Protein AF-A0AAP8GN04-F1 (afdb_monomer_lite)

Foldseek 3Di:
DDDDPVVLVVQLQVQLVVLLVVLVVVCVVPVVSDCDPVSSNVSSRVRSCVSSVCSVVVVVVVVVVD

Structure (mmCIF, N/CA/C/O backbone):
data_AF-A0AAP8GN04-F1
#
_entry.id   AF-A0AAP8GN04-F1
#
loop_
_atom_site.group_PDB
_atom_site.id
_atom_site.type_symbol
_atom_site.label_atom_id
_atom_site.label_alt_id
_atom_site.label_comp_id
_atom_site.label_asym_id
_atom_site.label_entity_id
_atom_site.label_seq_id
_atom_site.pdbx_PDB_ins_code
_atom_site.Cartn_x
_atom_site.Cartn_y
_atom_site.Cartn_z
_atom_site.occupancy
_atom_site.B_iso_or_equiv
_atom_site.auth_seq_id
_atom_site.auth_comp_id
_atom_site.auth_asy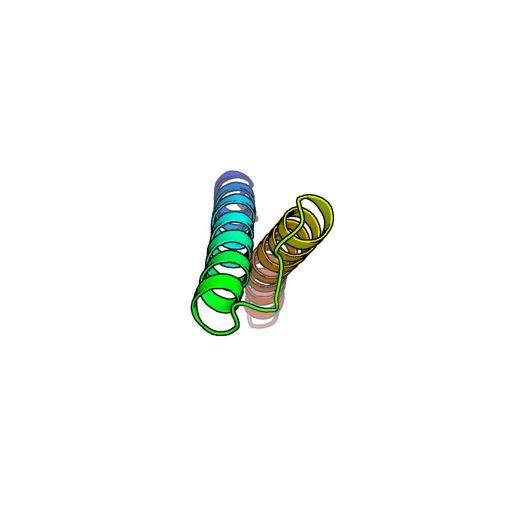m_id
_atom_site.auth_atom_id
_atom_site.pdbx_PDB_model_num
ATOM 1 N N . MET A 1 1 ? -21.415 6.113 16.222 1.00 50.09 1 MET A N 1
ATOM 2 C CA . MET A 1 1 ? -20.515 4.935 16.144 1.00 50.09 1 MET A CA 1
ATOM 3 C C . MET A 1 1 ? -19.076 5.438 16.253 1.00 50.09 1 MET A C 1
ATOM 5 O O . MET A 1 1 ? -18.692 6.268 15.440 1.00 50.09 1 MET A O 1
ATOM 9 N N . GLU A 1 2 ? -18.298 5.009 17.247 1.00 74.19 2 GLU A N 1
ATOM 10 C CA . GLU A 1 2 ? -16.990 5.620 17.549 1.00 74.19 2 GLU A CA 1
ATOM 11 C C . GLU A 1 2 ? -15.934 5.355 16.464 1.00 74.19 2 GLU A C 1
ATOM 13 O O . GLU A 1 2 ? -15.921 4.303 15.806 1.00 74.19 2 GLU A O 1
ATOM 18 N N . LEU A 1 3 ? -15.069 6.344 16.243 1.00 69.12 3 LEU A N 1
ATOM 19 C CA . LEU A 1 3 ? -13.976 6.299 15.279 1.00 69.12 3 LEU A CA 1
ATOM 20 C C . LEU A 1 3 ? -12.805 5.544 15.923 1.00 69.12 3 LEU A C 1
ATOM 22 O O . LEU A 1 3 ? -12.039 6.095 16.704 1.00 69.12 3 LEU A O 1
ATOM 26 N N . ASN A 1 4 ? -12.692 4.248 15.630 1.00 84.94 4 ASN A N 1
ATOM 27 C CA . ASN A 1 4 ? -11.631 3.429 16.210 1.00 84.94 4 ASN A CA 1
ATOM 28 C C . ASN A 1 4 ? -10.288 3.703 15.504 1.00 84.94 4 ASN A C 1
ATOM 30 O O . ASN A 1 4 ? -10.107 3.329 14.339 1.00 84.94 4 ASN A O 1
ATOM 34 N N . ILE A 1 5 ? -9.348 4.320 16.229 1.00 82.94 5 ILE A N 1
ATOM 35 C CA . ILE A 1 5 ? -7.988 4.642 15.764 1.00 82.94 5 ILE A CA 1
ATOM 36 C C . ILE A 1 5 ? -7.219 3.406 15.290 1.00 82.94 5 ILE A C 1
ATOM 38 O O . ILE A 1 5 ? -6.516 3.483 14.287 1.00 82.94 5 ILE A O 1
ATOM 42 N N . ILE A 1 6 ? -7.389 2.249 15.933 1.00 87.94 6 ILE A N 1
ATOM 43 C CA . ILE A 1 6 ? -6.714 1.008 15.523 1.00 87.94 6 ILE A CA 1
ATOM 44 C C . ILE A 1 6 ? -7.198 0.594 14.130 1.00 87.94 6 ILE A C 1
ATOM 46 O O . ILE A 1 6 ? -6.410 0.174 13.286 1.00 87.94 6 ILE A O 1
ATOM 50 N N . THR A 1 7 ? -8.492 0.760 13.851 1.00 84.44 7 THR A N 1
ATOM 51 C CA . THR A 1 7 ? -9.057 0.437 12.532 1.00 84.44 7 THR A CA 1
ATOM 52 C C . THR A 1 7 ? -8.588 1.428 11.467 1.00 84.44 7 THR A C 1
ATOM 54 O O . THR A 1 7 ? -8.257 1.010 10.359 1.00 84.44 7 THR A O 1
ATOM 57 N N . LEU A 1 8 ? -8.474 2.714 11.814 1.00 84.56 8 LEU A N 1
ATOM 58 C CA . LEU A 1 8 ? -7.905 3.733 10.932 1.00 84.56 8 LEU A CA 1
ATOM 59 C C . LEU A 1 8 ? -6.431 3.441 10.604 1.00 84.56 8 LEU A C 1
ATOM 61 O O . LEU A 1 8 ? -6.047 3.470 9.439 1.00 84.56 8 LEU A O 1
ATOM 65 N N . MET A 1 9 ? -5.619 3.088 11.603 1.00 85.75 9 MET A N 1
ATOM 66 C CA . MET A 1 9 ? -4.214 2.710 11.405 1.00 85.75 9 MET A CA 1
ATOM 67 C C . MET A 1 9 ? -4.076 1.469 10.519 1.00 85.75 9 MET A C 1
ATOM 69 O O . MET A 1 9 ? -3.275 1.466 9.586 1.00 85.75 9 MET A O 1
ATOM 73 N N . LYS A 1 10 ? -4.900 0.437 10.739 1.00 87.50 10 LYS A N 1
ATOM 74 C CA . LYS A 1 10 ? -4.930 -0.749 9.866 1.00 87.50 10 LYS A CA 1
ATOM 75 C C . LYS A 1 10 ? -5.325 -0.397 8.430 1.00 87.50 10 LYS A C 1
ATOM 77 O O . LYS A 1 10 ? -4.755 -0.963 7.502 1.00 87.50 10 LYS A O 1
ATOM 82 N N . ALA A 1 11 ? -6.267 0.528 8.243 1.00 85.31 11 ALA A N 1
ATOM 83 C CA . ALA A 1 11 ? -6.673 0.996 6.921 1.00 85.31 11 ALA A CA 1
ATOM 84 C C . ALA A 1 11 ? -5.546 1.765 6.213 1.00 85.31 11 ALA A C 1
ATOM 86 O O . ALA A 1 11 ? -5.320 1.536 5.029 1.00 85.31 11 ALA A O 1
ATOM 87 N N . ILE A 1 12 ? -4.794 2.609 6.931 1.00 87.31 12 ILE A N 1
ATOM 88 C CA . ILE A 1 12 ? -3.629 3.318 6.379 1.00 87.31 12 ILE A CA 1
ATOM 89 C C . ILE A 1 12 ? -2.533 2.333 5.978 1.00 87.31 12 ILE A C 1
ATOM 91 O O . ILE A 1 12 ? -2.050 2.394 4.853 1.00 87.31 12 ILE A O 1
ATOM 95 N N . ILE A 1 13 ? -2.159 1.407 6.865 1.00 89.38 13 ILE A N 1
ATOM 96 C CA . ILE A 1 13 ? -1.098 0.426 6.592 1.00 89.38 13 ILE A CA 1
ATOM 97 C C . ILE A 1 13 ? -1.511 -0.502 5.441 1.00 89.38 13 ILE A C 1
ATOM 99 O O . ILE A 1 13 ? -0.727 -0.740 4.524 1.00 89.38 13 ILE A O 1
ATOM 103 N N . GLY A 1 14 ? -2.758 -0.983 5.445 1.00 88.19 14 GLY A N 1
ATOM 104 C CA . GLY A 1 14 ? -3.300 -1.814 4.369 1.00 88.19 14 GLY A CA 1
ATOM 105 C C . GLY A 1 14 ? -3.394 -1.071 3.033 1.00 88.19 14 GLY A C 1
ATOM 106 O O . GLY A 1 14 ? -3.055 -1.635 1.995 1.00 88.19 14 GLY A O 1
ATOM 107 N N . GLY A 1 15 ? -3.787 0.204 3.057 1.00 88.12 15 GLY A N 1
ATOM 108 C CA . GLY A 1 15 ? -3.811 1.066 1.877 1.00 88.12 15 GLY A CA 1
ATOM 109 C C . GLY A 1 15 ? -2.417 1.408 1.350 1.00 88.12 15 GLY A C 1
ATOM 110 O O . GLY A 1 15 ? -2.199 1.435 0.143 1.00 88.12 15 GLY A O 1
ATOM 111 N N . ALA A 1 16 ? -1.439 1.610 2.232 1.00 88.56 16 ALA A N 1
ATOM 112 C CA . ALA A 1 16 ? -0.052 1.799 1.827 1.00 88.56 16 ALA A CA 1
ATOM 113 C C . ALA A 1 16 ? 0.505 0.535 1.156 1.00 88.56 16 ALA A C 1
ATOM 115 O O . ALA A 1 16 ? 1.131 0.618 0.099 1.00 88.56 16 ALA A O 1
ATOM 116 N N . GLY A 1 17 ? 0.207 -0.640 1.720 1.00 87.12 17 GLY A N 1
ATOM 117 C CA . GLY A 1 17 ? 0.567 -1.932 1.137 1.00 87.12 17 GLY A CA 1
ATOM 118 C C . GLY A 1 17 ? -0.052 -2.167 -0.244 1.00 87.12 17 GLY A C 1
ATOM 119 O O . GLY A 1 17 ? 0.644 -2.622 -1.151 1.00 87.12 17 GLY A O 1
ATOM 120 N N . SER A 1 18 ? -1.324 -1.805 -0.451 1.00 87.62 18 SER A N 1
ATOM 121 C CA . SER A 1 18 ? -1.952 -1.907 -1.776 1.00 87.62 18 SER A CA 1
ATOM 122 C C . SER A 1 18 ? -1.350 -0.926 -2.788 1.00 87.62 18 SER A C 1
ATOM 124 O O . SER A 1 18 ? -1.186 -1.286 -3.952 1.00 87.62 18 SER A O 1
ATOM 126 N N . GLY A 1 19 ? -0.933 0.267 -2.352 1.00 86.50 19 GLY A N 1
ATOM 127 C CA . GLY A 1 19 ? -0.170 1.213 -3.172 1.00 86.50 19 GLY A CA 1
ATOM 128 C C . GLY A 1 19 ? 1.177 0.651 -3.650 1.00 86.50 19 GLY A C 1
ATOM 129 O O . GLY A 1 19 ? 1.517 0.746 -4.835 1.00 86.50 19 GLY A O 1
ATOM 130 N N . PHE A 1 20 ? 1.923 -0.011 -2.763 1.00 86.69 20 PHE A N 1
ATOM 131 C CA . PHE A 1 20 ? 3.158 -0.711 -3.140 1.00 86.69 20 PHE A CA 1
ATOM 132 C C . PHE A 1 20 ? 2.895 -1.883 -4.092 1.00 86.69 20 PHE A C 1
ATOM 134 O O . PHE A 1 20 ? 3.609 -2.037 -5.081 1.00 86.69 20 PHE A O 1
ATOM 141 N N . ALA A 1 21 ? 1.852 -2.677 -3.843 1.00 88.00 21 ALA A N 1
ATOM 142 C CA . ALA A 1 21 ? 1.488 -3.793 -4.713 1.00 88.00 21 ALA A CA 1
ATOM 143 C C . ALA A 1 21 ? 1.094 -3.324 -6.124 1.00 88.00 21 ALA A C 1
ATOM 145 O O . ALA A 1 21 ? 1.494 -3.940 -7.109 1.00 88.00 21 ALA A O 1
ATOM 146 N N . LEU A 1 22 ? 0.356 -2.214 -6.231 1.00 87.81 22 LEU A N 1
ATOM 147 C CA . LEU A 1 22 ? -0.031 -1.629 -7.515 1.00 87.81 22 LEU A CA 1
ATOM 148 C C . LEU A 1 22 ? 1.171 -1.088 -8.285 1.00 87.81 22 LEU A C 1
ATOM 150 O O . LEU A 1 22 ? 1.327 -1.404 -9.461 1.00 87.81 22 LEU A O 1
ATOM 154 N N . SER A 1 23 ? 2.034 -0.307 -7.635 1.00 88.56 23 SER A N 1
ATOM 155 C CA . SER A 1 23 ? 3.229 0.228 -8.298 1.00 88.56 23 SER A CA 1
ATOM 156 C C . SER A 1 23 ? 4.187 -0.892 -8.722 1.00 88.56 23 SER A C 1
ATOM 158 O O . SER A 1 23 ? 4.601 -0.925 -9.880 1.00 88.56 23 SER A O 1
ATOM 160 N N . GLY A 1 24 ? 4.461 -1.870 -7.852 1.00 84.31 24 GLY A N 1
ATOM 161 C CA . GLY A 1 24 ? 5.269 -3.046 -8.191 1.00 84.31 24 GLY A CA 1
ATOM 162 C C . GLY A 1 24 ? 4.656 -3.907 -9.302 1.00 84.31 24 GLY A C 1
ATOM 163 O O . GLY A 1 24 ? 5.359 -4.301 -10.232 1.00 84.31 24 GLY A O 1
ATOM 164 N N . GLY A 1 25 ? 3.342 -4.147 -9.261 1.00 85.81 25 GLY A N 1
ATOM 165 C CA . GLY A 1 25 ? 2.622 -4.878 -10.307 1.00 85.81 25 GLY A CA 1
ATOM 166 C C . GLY A 1 25 ? 2.658 -4.165 -11.662 1.00 85.81 25 GLY A C 1
ATOM 167 O O . GLY A 1 25 ? 2.867 -4.806 -12.688 1.00 85.81 25 GLY A O 1
ATOM 168 N N . LEU A 1 26 ? 2.548 -2.834 -11.674 1.00 83.88 26 LEU A N 1
ATOM 169 C CA . LEU A 1 26 ? 2.701 -2.025 -12.888 1.00 83.88 26 LEU A CA 1
ATOM 170 C C . LEU A 1 26 ? 4.112 -2.130 -13.482 1.00 83.88 26 LEU A C 1
ATOM 172 O O . LEU A 1 26 ? 4.241 -2.212 -14.701 1.00 83.88 26 LEU A O 1
ATOM 176 N N . SER A 1 27 ? 5.152 -2.197 -12.645 1.00 85.44 27 SER A N 1
ATOM 177 C CA . SER A 1 27 ? 6.539 -2.402 -13.097 1.00 85.44 27 SER A CA 1
ATOM 178 C C . SER A 1 27 ? 6.758 -3.774 -13.744 1.00 85.44 27 SER A C 1
ATOM 180 O O . SER A 1 27 ? 7.532 -3.901 -14.688 1.00 85.44 27 SER A O 1
ATOM 182 N N . MET A 1 28 ? 6.040 -4.801 -13.274 1.00 84.19 28 MET A N 1
ATOM 183 C CA . MET A 1 28 ? 6.095 -6.151 -13.853 1.00 84.19 28 MET A CA 1
ATOM 184 C C . MET A 1 28 ? 5.402 -6.234 -15.219 1.00 84.19 28 MET A C 1
ATOM 186 O O . MET A 1 28 ? 5.823 -7.010 -16.072 1.00 84.19 28 MET A O 1
ATOM 190 N N . ILE A 1 29 ? 4.343 -5.445 -15.433 1.00 87.75 29 ILE A N 1
ATOM 191 C CA . ILE A 1 29 ? 3.581 -5.425 -16.694 1.00 87.75 29 ILE A CA 1
ATOM 192 C C . ILE A 1 29 ? 4.244 -4.511 -17.728 1.00 87.75 29 ILE A C 1
ATOM 194 O O . ILE A 1 29 ? 4.253 -4.823 -18.918 1.00 87.75 29 ILE A O 1
ATOM 198 N N . ILE A 1 30 ? 4.786 -3.377 -17.284 1.00 84.94 30 ILE A N 1
ATOM 199 C CA . ILE A 1 30 ? 5.420 -2.374 -18.137 1.00 84.94 30 ILE A CA 1
ATOM 200 C C . ILE A 1 30 ? 6.888 -2.271 -17.709 1.00 84.94 30 ILE A C 1
ATOM 202 O O . ILE A 1 30 ? 7.205 -1.491 -16.814 1.00 84.94 30 ILE A O 1
ATOM 206 N N . PRO A 1 31 ? 7.810 -2.999 -18.366 1.00 75.00 31 PRO A N 1
ATOM 207 C CA . PRO A 1 31 ? 9.225 -3.027 -17.983 1.00 75.00 31 PRO A CA 1
ATOM 208 C C . PRO A 1 31 ? 9.920 -1.660 -18.066 1.00 75.00 31 PRO A C 1
ATOM 210 O O . PRO A 1 31 ? 10.925 -1.429 -17.405 1.00 75.00 31 PRO A O 1
ATOM 213 N N . ALA A 1 32 ? 9.383 -0.740 -18.876 1.00 81.06 32 ALA A N 1
ATOM 214 C CA . ALA A 1 32 ? 9.852 0.643 -18.975 1.00 81.06 32 ALA A CA 1
ATOM 215 C C . ALA A 1 32 ? 9.376 1.533 -17.808 1.00 81.06 32 ALA A C 1
ATOM 217 O O . ALA A 1 32 ? 9.861 2.653 -17.645 1.00 81.06 32 ALA A O 1
ATOM 218 N N . PHE A 1 33 ? 8.416 1.065 -17.006 1.00 75.69 33 PHE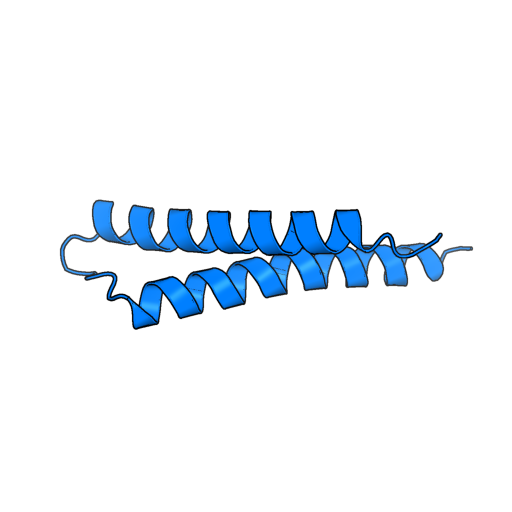 A N 1
ATOM 219 C CA . PHE A 1 33 ? 7.912 1.774 -15.840 1.00 75.69 33 PHE A CA 1
ATOM 220 C C . PHE A 1 33 ? 8.776 1.439 -14.623 1.00 75.69 33 PHE A C 1
ATOM 222 O O . PHE A 1 33 ? 8.499 0.522 -13.843 1.00 75.69 33 PHE A O 1
ATOM 229 N N . THR A 1 34 ? 9.858 2.198 -14.473 1.00 79.00 34 THR A N 1
ATOM 230 C CA . THR A 1 34 ? 10.766 2.073 -13.335 1.00 79.00 34 THR A CA 1
ATOM 231 C C . THR A 1 34 ? 10.116 2.663 -12.090 1.00 79.00 34 THR A C 1
ATOM 233 O O . THR A 1 34 ? 9.976 3.882 -11.958 1.00 79.00 34 THR A O 1
ATOM 236 N N . VAL A 1 35 ? 9.741 1.807 -11.142 1.00 79.00 35 VAL A N 1
ATOM 237 C CA . VAL A 1 35 ? 9.254 2.252 -9.833 1.00 79.00 35 VAL A CA 1
ATOM 238 C C . VAL A 1 35 ? 10.447 2.748 -9.029 1.00 79.00 35 VAL A C 1
ATOM 240 O O . VAL A 1 35 ? 11.160 1.983 -8.385 1.00 79.00 35 VAL A O 1
ATOM 243 N N . THR A 1 36 ? 10.697 4.051 -9.098 1.00 84.69 36 THR A N 1
ATOM 244 C CA . THR A 1 36 ? 11.670 4.6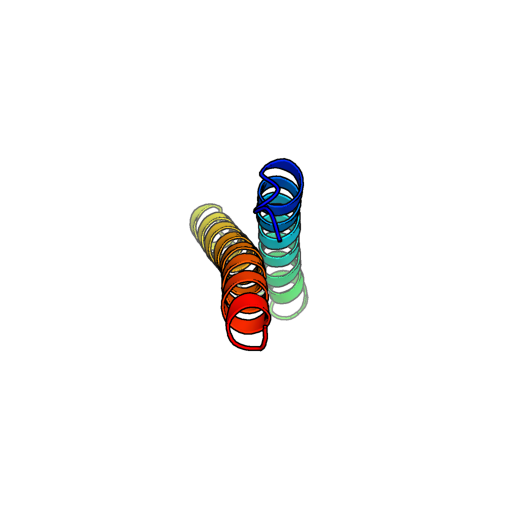97 -8.217 1.00 84.69 36 THR A CA 1
ATOM 245 C C . THR A 1 36 ? 11.108 4.779 -6.801 1.00 84.69 36 THR A C 1
ATOM 247 O O . THR A 1 36 ? 9.891 4.780 -6.592 1.00 84.69 36 THR A O 1
ATOM 250 N N . THR A 1 37 ? 11.989 4.904 -5.808 1.00 83.19 37 THR A N 1
ATOM 251 C CA . THR A 1 37 ? 11.600 5.000 -4.394 1.00 83.19 37 THR A CA 1
ATOM 252 C C . THR A 1 37 ? 10.585 6.123 -4.154 1.00 83.19 37 THR A C 1
ATOM 254 O O . THR A 1 37 ? 9.629 5.943 -3.407 1.00 83.19 37 THR A O 1
ATOM 257 N N . GLY A 1 38 ? 10.745 7.261 -4.841 1.00 84.00 38 GLY A N 1
ATOM 258 C CA . GLY A 1 38 ? 9.809 8.385 -4.764 1.00 84.00 38 GLY A CA 1
ATOM 259 C C . GLY A 1 38 ? 8.411 8.037 -5.280 1.00 84.00 38 GLY A C 1
ATOM 260 O O . GLY A 1 38 ? 7.423 8.336 -4.616 1.00 84.00 38 GLY A O 1
ATOM 261 N N . VAL A 1 39 ? 8.316 7.345 -6.419 1.00 83.19 39 VAL A N 1
ATOM 262 C CA . VAL A 1 39 ? 7.028 6.905 -6.981 1.00 83.19 39 VAL A CA 1
ATOM 263 C C . VAL A 1 39 ? 6.364 5.879 -6.063 1.00 83.19 39 VAL A C 1
ATOM 265 O O . VAL A 1 39 ? 5.175 5.993 -5.780 1.00 83.19 39 VAL A O 1
ATOM 268 N N . ALA A 1 40 ? 7.129 4.929 -5.525 1.00 84.81 40 ALA A N 1
ATOM 269 C CA . ALA A 1 40 ? 6.610 3.920 -4.605 1.00 84.81 40 ALA A CA 1
ATOM 270 C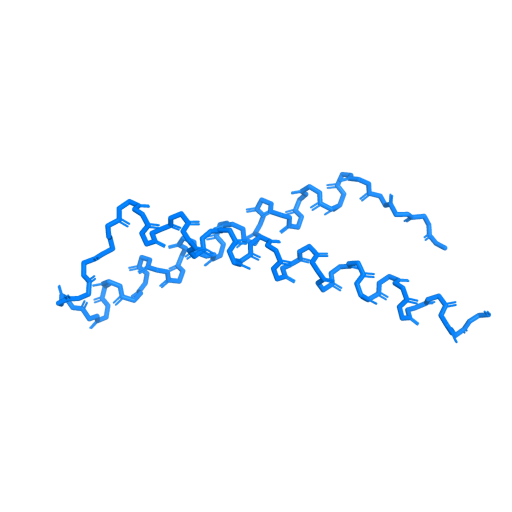 C . ALA A 1 40 ? 5.992 4.552 -3.342 1.00 84.81 40 ALA A C 1
ATOM 272 O O . ALA A 1 40 ? 4.882 4.194 -2.946 1.00 84.81 40 ALA A O 1
ATOM 273 N N . TYR A 1 41 ? 6.663 5.553 -2.757 1.00 86.00 41 TYR A N 1
ATOM 274 C CA . TYR A 1 41 ? 6.125 6.297 -1.616 1.00 86.00 41 TYR A CA 1
ATOM 275 C C . TYR A 1 41 ? 4.879 7.108 -1.967 1.00 86.00 41 TYR A C 1
ATOM 277 O O . TYR A 1 41 ? 3.946 7.133 -1.168 1.00 86.00 41 TYR A O 1
ATOM 285 N N . LEU A 1 42 ? 4.818 7.728 -3.150 1.00 86.69 42 LEU A N 1
ATOM 286 C CA . LEU A 1 42 ? 3.611 8.431 -3.592 1.00 86.69 42 LEU A CA 1
ATOM 287 C C . LEU A 1 42 ? 2.421 7.472 -3.690 1.00 86.69 42 LEU A C 1
ATOM 289 O O . LEU A 1 42 ? 1.373 7.753 -3.116 1.00 86.69 42 LEU A O 1
ATOM 293 N N . PHE A 1 43 ? 2.596 6.308 -4.319 1.00 86.94 43 PHE A N 1
ATOM 294 C CA . PHE A 1 43 ? 1.541 5.295 -4.397 1.00 86.94 43 PHE A CA 1
ATOM 295 C C . PHE A 1 43 ? 1.130 4.765 -3.018 1.00 86.94 43 PHE A C 1
ATOM 297 O O . PHE A 1 43 ? -0.060 4.565 -2.775 1.00 86.94 43 PHE A O 1
ATOM 304 N N . ALA A 1 44 ? 2.079 4.582 -2.099 1.00 85.88 44 ALA A N 1
ATOM 305 C CA . ALA A 1 44 ? 1.790 4.177 -0.727 1.00 85.88 44 ALA A CA 1
ATOM 306 C C . ALA A 1 44 ? 0.998 5.249 0.043 1.00 85.88 44 ALA A C 1
ATOM 308 O O . ALA A 1 44 ? 0.017 4.935 0.718 1.00 85.88 44 ALA A O 1
ATOM 309 N N . ILE A 1 45 ? 1.371 6.523 -0.094 1.00 88.81 45 ILE A N 1
ATOM 310 C CA . ILE A 1 45 ? 0.654 7.649 0.517 1.00 88.81 45 ILE A CA 1
ATOM 311 C C . ILE A 1 45 ? -0.760 7.744 -0.061 1.00 88.81 45 ILE A C 1
ATOM 313 O O . ILE A 1 45 ? -1.725 7.825 0.700 1.00 88.81 45 ILE A O 1
ATOM 317 N N . THR A 1 46 ? -0.909 7.681 -1.386 1.00 89.31 46 THR A N 1
ATOM 318 C CA . THR A 1 46 ? -2.218 7.741 -2.048 1.00 89.31 46 THR A CA 1
ATOM 319 C C . THR A 1 46 ? -3.100 6.557 -1.658 1.00 89.31 46 THR A C 1
ATOM 321 O O . THR A 1 46 ? -4.268 6.759 -1.331 1.00 89.31 46 THR A O 1
ATOM 324 N N . GLY A 1 47 ? -2.562 5.336 -1.626 1.00 87.44 47 GLY A N 1
ATOM 325 C CA . GLY A 1 47 ? -3.309 4.147 -1.216 1.00 87.44 47 GLY A CA 1
ATOM 326 C C . GLY A 1 47 ? -3.730 4.193 0.256 1.00 87.44 47 GLY A C 1
ATOM 327 O O . GLY A 1 47 ? -4.882 3.894 0.584 1.00 87.44 47 GLY A O 1
ATOM 328 N N . GLY A 1 48 ? -2.836 4.642 1.142 1.00 87.88 48 GLY A N 1
ATOM 329 C CA . GLY A 1 48 ? -3.122 4.837 2.565 1.00 87.88 48 GLY A CA 1
ATOM 330 C C . GLY A 1 48 ? -4.192 5.903 2.807 1.00 87.88 48 GLY A C 1
ATOM 331 O O . GLY A 1 48 ? -5.145 5.660 3.549 1.00 87.88 48 GLY A O 1
ATOM 332 N N . LEU A 1 49 ? -4.087 7.053 2.134 1.00 87.88 49 LEU A N 1
ATOM 333 C CA . LEU A 1 49 ? -5.070 8.137 2.209 1.00 87.88 49 LEU A CA 1
ATOM 334 C C . LEU A 1 49 ? -6.420 7.742 1.609 1.00 87.88 49 LEU A C 1
ATOM 336 O O . LEU A 1 49 ? -7.448 8.090 2.182 1.00 87.88 49 LEU A O 1
ATOM 340 N N . ALA A 1 50 ? -6.447 6.996 0.505 1.00 87.19 50 ALA A N 1
ATOM 3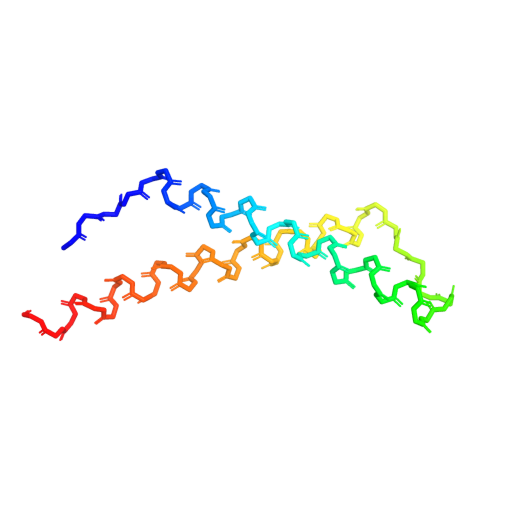41 C CA . ALA A 1 50 ? -7.693 6.528 -0.096 1.00 87.19 50 ALA A CA 1
ATOM 342 C C . ALA A 1 50 ? -8.446 5.572 0.847 1.00 87.19 50 ALA A C 1
ATOM 344 O O . ALA A 1 50 ? -9.649 5.726 1.069 1.00 87.19 50 ALA A O 1
ATOM 345 N N . MET A 1 51 ? -7.748 4.617 1.468 1.00 83.25 51 MET A N 1
ATOM 346 C CA . MET A 1 51 ? -8.358 3.671 2.413 1.00 83.25 51 MET A CA 1
ATOM 347 C C . MET A 1 51 ? -8.759 4.330 3.739 1.00 83.25 51 MET A C 1
ATOM 349 O O . MET A 1 51 ? -9.839 4.067 4.269 1.00 83.25 51 MET A O 1
ATOM 353 N N . ALA A 1 52 ? -7.936 5.237 4.265 1.00 85.00 52 ALA A N 1
ATOM 354 C CA . ALA A 1 52 ? -8.284 6.025 5.445 1.00 85.00 52 ALA A CA 1
ATOM 355 C C . ALA A 1 52 ? -9.469 6.961 5.178 1.00 85.00 52 ALA A C 1
ATOM 357 O O . ALA A 1 52 ? -10.410 7.027 5.968 1.00 85.00 52 ALA A O 1
ATOM 358 N N . GLY A 1 53 ? -9.442 7.643 4.033 1.00 83.31 53 GLY A N 1
ATOM 359 C CA . GLY A 1 53 ? -10.483 8.550 3.576 1.00 83.31 53 GLY A CA 1
ATOM 360 C C . GLY A 1 53 ? -11.809 7.830 3.382 1.00 83.31 53 GLY A C 1
ATOM 361 O O . GLY A 1 53 ? -12.814 8.288 3.911 1.00 83.31 53 GLY A O 1
ATOM 362 N N . THR A 1 54 ? -11.825 6.668 2.722 1.00 83.31 54 THR A N 1
ATOM 363 C CA . THR A 1 54 ? -13.046 5.856 2.571 1.00 83.31 54 THR A CA 1
ATOM 364 C C . THR A 1 54 ? -13.573 5.324 3.902 1.00 83.31 54 THR A C 1
ATOM 366 O O . THR A 1 54 ? -14.788 5.320 4.103 1.00 83.31 54 THR A O 1
ATOM 369 N N . TYR A 1 55 ? -12.707 4.937 4.844 1.00 80.56 55 TYR A N 1
ATOM 370 C CA . TYR A 1 55 ? -13.131 4.548 6.192 1.00 80.56 55 TYR A CA 1
ATOM 371 C C . TYR A 1 55 ? -13.799 5.715 6.935 1.00 80.56 55 TYR A C 1
ATOM 373 O O . TYR A 1 55 ? -14.894 5.553 7.478 1.00 80.56 55 TYR A O 1
ATOM 381 N N . ILE A 1 56 ? -13.186 6.901 6.903 1.00 82.06 56 ILE A N 1
ATOM 382 C CA . ILE A 1 56 ? -13.719 8.120 7.523 1.00 82.06 56 ILE A CA 1
ATOM 383 C C . ILE A 1 56 ? -15.025 8.561 6.840 1.00 82.06 56 ILE A C 1
ATOM 385 O O . ILE A 1 56 ? -16.007 8.824 7.532 1.00 82.06 56 ILE A O 1
ATOM 389 N N . PHE A 1 57 ? -15.084 8.571 5.504 1.00 80.44 57 PHE A N 1
ATOM 390 C CA . PHE A 1 57 ? -16.286 8.915 4.734 1.00 80.44 57 PHE A CA 1
ATOM 391 C C . PHE A 1 57 ? -17.433 7.950 4.999 1.00 80.44 57 PHE A C 1
ATOM 393 O O . PHE A 1 57 ? -18.554 8.385 5.243 1.00 80.44 57 PHE A O 1
ATOM 400 N N . LYS A 1 58 ? -17.171 6.640 4.988 1.00 78.44 58 LYS A N 1
ATOM 401 C CA . LYS A 1 58 ? -18.194 5.626 5.264 1.00 78.44 58 LYS A CA 1
ATOM 402 C C . LYS A 1 58 ? -18.709 5.745 6.694 1.00 78.44 58 LYS A C 1
ATOM 404 O O . LYS A 1 58 ? -19.896 5.552 6.932 1.00 78.44 58 LYS A O 1
ATOM 409 N N . LYS A 1 59 ? -17.837 6.106 7.637 1.00 72.12 59 LYS A N 1
ATOM 410 C CA . LYS A 1 59 ? -18.214 6.333 9.032 1.00 72.12 59 LYS A CA 1
ATOM 411 C C . LYS A 1 59 ? -19.025 7.618 9.227 1.00 72.12 59 LYS A C 1
ATOM 413 O O . LYS A 1 59 ? -19.994 7.584 9.976 1.00 72.12 59 LYS A O 1
ATOM 418 N N . MET A 1 60 ? -18.666 8.710 8.548 1.00 66.12 60 MET A N 1
ATOM 419 C CA . MET A 1 60 ? -19.438 9.962 8.547 1.00 66.12 60 MET A CA 1
ATOM 420 C C . MET A 1 60 ? -20.787 9.805 7.835 1.00 66.12 60 MET A C 1
ATOM 422 O O . MET A 1 60 ? -21.809 10.222 8.367 1.00 66.12 60 MET A O 1
ATOM 426 N N . SER A 1 61 ? -20.819 9.147 6.674 1.00 62.47 61 SER A N 1
ATOM 427 C CA . SER A 1 61 ? -22.047 8.885 5.911 1.00 62.47 61 SER A CA 1
ATOM 428 C C . SER A 1 61 ? -23.003 7.951 6.661 1.00 62.47 61 SER A C 1
ATOM 430 O O . SER A 1 61 ? -24.201 8.216 6.702 1.00 62.47 61 SER A O 1
ATOM 432 N N . ALA A 1 62 ? -22.487 6.929 7.352 1.00 57.53 62 ALA A N 1
ATOM 433 C CA . ALA A 1 62 ? -23.288 6.072 8.230 1.00 57.53 62 ALA A CA 1
ATOM 434 C C . ALA A 1 62 ? -23.806 6.791 9.495 1.00 57.53 62 ALA A C 1
ATOM 436 O O . ALA A 1 62 ? -24.638 6.235 10.205 1.00 57.53 62 ALA A O 1
ATOM 437 N N . GLY A 1 63 ? -23.323 8.003 9.791 1.00 48.47 63 GLY A N 1
ATOM 438 C CA . GLY A 1 63 ? -23.844 8.870 10.851 1.00 48.47 63 GLY A CA 1
ATOM 439 C C . GLY A 1 63 ? -24.957 9.823 10.402 1.00 48.47 63 GLY A C 1
ATOM 440 O O . GLY A 1 63 ? -25.565 10.449 11.256 1.00 48.47 63 GLY A O 1
ATOM 441 N N . SER A 1 64 ? -25.243 9.929 9.098 1.00 42.69 64 SER A N 1
ATOM 442 C CA . SER A 1 64 ? -26.324 10.774 8.556 1.00 42.69 64 SER A CA 1
ATOM 443 C C . SER A 1 64 ? -27.652 10.021 8.370 1.00 42.69 64 SER A C 1
ATOM 445 O O . SER A 1 64 ? -28.598 10.579 7.819 1.00 42.69 64 SER A O 1
ATOM 447 N N . ALA A 1 65 ? -27.710 8.750 8.778 1.00 44.72 65 ALA A N 1
ATOM 448 C CA . ALA A 1 65 ? -28.885 7.883 8.669 1.00 44.72 65 ALA A CA 1
ATOM 449 C C . ALA A 1 65 ? -29.41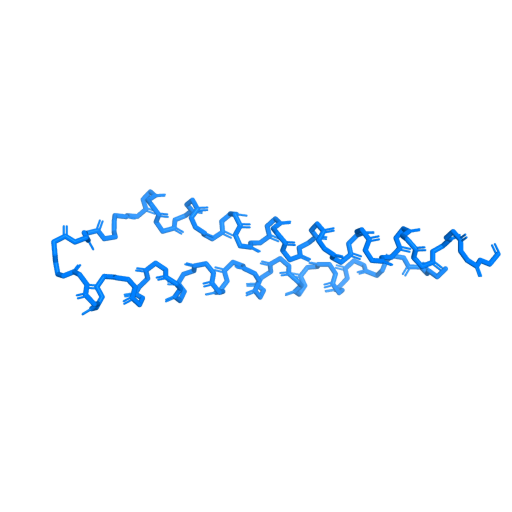2 7.409 10.039 1.00 44.72 65 ALA A C 1
ATOM 451 O O . ALA A 1 65 ? -30.091 6.384 10.106 1.00 44.72 65 ALA A O 1
ATOM 452 N N . ALA A 1 66 ? -29.081 8.122 11.119 1.00 37.91 66 ALA A N 1
ATOM 453 C CA . ALA A 1 66 ? -29.612 7.885 12.460 1.00 37.91 66 ALA A CA 1
ATOM 454 C C . ALA A 1 66 ? -30.059 9.206 13.086 1.00 37.91 66 ALA A C 1
ATOM 456 O O . ALA A 1 66 ? -29.265 10.171 13.011 1.00 37.91 66 ALA A O 1
#

Radius of gyration: 14.89 Å; chains: 1; bounding box: 41×17×36 Å

Secondary structure (DSSP, 8-state):
----HHHHHHHHHHHHHHHHHHHHHHHHH-TT----HHHHHHHHHHHHHHHHHHHHHHHHHTTS--

Sequence (66 aa):
MELNIITLMKAIIGGAGSGFALSGGLSMIIPAFTVTTGVAYLFAITGGLAMAGTYIFKKMSAGSAA

Organism: NCBI:txid158836

pLDDT: mean 80.29, std 11.97, range [37.91, 89.38]